Protein AF-A0A519HI60-F1 (afdb_monomer)

Mean predicted aligned error: 9.69 Å

Structure (mmCIF, N/CA/C/O backbone):
data_AF-A0A519HI60-F1
#
_entry.id   AF-A0A519HI60-F1
#
loop_
_atom_site.group_PDB
_atom_site.id
_atom_site.type_symbol
_atom_site.label_atom_id
_atom_site.label_alt_id
_atom_site.label_comp_id
_atom_site.label_asym_id
_atom_site.label_entity_id
_atom_site.label_seq_id
_atom_site.pdbx_PDB_ins_code
_atom_site.Cartn_x
_atom_site.Cartn_y
_atom_site.Cartn_z
_atom_site.occupancy
_atom_site.B_iso_or_equiv
_atom_site.auth_seq_id
_atom_site.auth_comp_id
_atom_site.auth_asym_id
_atom_site.auth_atom_id
_atom_site.pdbx_PDB_model_num
ATOM 1 N N . MET A 1 1 ? 6.888 25.431 -24.081 1.00 48.78 1 MET A N 1
ATOM 2 C CA . MET A 1 1 ? 6.687 25.012 -22.679 1.00 48.78 1 MET A CA 1
ATOM 3 C C . MET A 1 1 ? 7.946 24.270 -22.288 1.00 48.78 1 MET A C 1
ATOM 5 O O . MET A 1 1 ? 8.230 23.268 -22.934 1.00 48.78 1 MET A O 1
ATOM 9 N N . GLU A 1 2 ? 8.758 24.815 -21.380 1.00 60.06 2 GLU A N 1
ATOM 10 C CA . GLU A 1 2 ? 9.987 24.137 -20.952 1.00 60.06 2 GLU A CA 1
ATOM 11 C C . GLU A 1 2 ? 9.650 22.732 -20.456 1.00 60.06 2 GLU A C 1
ATOM 13 O O . GLU A 1 2 ? 8.744 22.539 -19.643 1.00 60.06 2 GLU A O 1
ATOM 18 N N . HIS A 1 3 ? 10.333 21.744 -21.024 1.00 70.50 3 HIS A N 1
ATOM 19 C CA . HIS A 1 3 ? 10.170 20.353 -20.648 1.00 70.50 3 HIS A CA 1
ATOM 20 C C . HIS A 1 3 ? 10.880 20.179 -19.307 1.00 70.50 3 HIS A C 1
ATOM 22 O O . HIS A 1 3 ? 12.098 20.031 -19.253 1.00 70.50 3 HIS A O 1
ATOM 28 N N . VAL A 1 4 ? 10.126 20.292 -18.214 1.00 79.62 4 VAL A N 1
ATOM 29 C CA . VAL A 1 4 ? 10.634 19.959 -16.882 1.00 79.62 4 VAL A CA 1
ATOM 30 C C . VAL A 1 4 ? 11.124 18.514 -16.932 1.00 79.62 4 VAL A C 1
ATOM 32 O O . VAL A 1 4 ? 10.398 17.640 -17.412 1.00 79.62 4 VAL A O 1
ATOM 35 N N . ASP A 1 5 ? 12.351 18.268 -16.470 1.00 90.50 5 ASP A N 1
ATOM 36 C CA . ASP A 1 5 ? 12.935 16.928 -16.493 1.00 90.50 5 ASP A CA 1
ATOM 37 C C . ASP A 1 5 ? 11.980 15.914 -15.818 1.00 90.50 5 ASP A C 1
ATOM 39 O O . ASP A 1 5 ? 11.512 16.167 -14.698 1.00 90.50 5 ASP A O 1
ATOM 43 N N . PRO A 1 6 ? 11.663 14.768 -16.458 1.00 89.94 6 PRO A N 1
ATOM 44 C CA . PRO A 1 6 ? 10.704 13.804 -15.919 1.00 89.94 6 PRO A CA 1
ATOM 45 C C . PRO A 1 6 ? 11.071 13.287 -14.526 1.00 89.94 6 PRO A C 1
ATOM 47 O O . PRO A 1 6 ? 10.185 12.938 -13.741 1.00 89.94 6 PRO A O 1
ATOM 50 N N . THR A 1 7 ? 12.363 13.227 -14.206 1.00 92.88 7 THR A N 1
ATOM 51 C CA . THR A 1 7 ? 12.858 12.809 -12.893 1.00 92.88 7 THR A CA 1
ATOM 52 C C . THR A 1 7 ? 12.566 13.883 -11.862 1.00 92.88 7 THR A C 1
ATOM 54 O O . THR A 1 7 ? 11.999 13.573 -10.818 1.00 92.88 7 THR A O 1
ATOM 57 N N . VAL A 1 8 ? 12.874 15.146 -12.173 1.00 93.25 8 VAL A N 1
ATOM 58 C CA . VAL A 1 8 ? 12.578 16.295 -11.302 1.00 93.25 8 VAL A CA 1
ATOM 59 C C . VAL A 1 8 ? 11.074 16.404 -11.046 1.00 93.25 8 VAL A C 1
ATOM 61 O O . VAL A 1 8 ? 10.654 16.579 -9.903 1.00 93.25 8 VAL A O 1
ATOM 64 N N . PHE A 1 9 ? 10.249 16.207 -12.076 1.00 93.75 9 PHE A N 1
ATOM 65 C CA . PHE A 1 9 ? 8.792 16.208 -11.945 1.00 93.75 9 PHE A CA 1
ATOM 66 C C . PHE A 1 9 ? 8.278 15.088 -11.020 1.00 93.75 9 PHE A C 1
ATOM 68 O O . PHE A 1 9 ? 7.491 15.344 -10.107 1.00 93.75 9 PHE A O 1
ATOM 75 N N . ARG A 1 10 ? 8.749 13.845 -11.195 1.00 94.50 10 ARG A N 1
ATOM 76 C CA . ARG A 1 10 ? 8.375 12.709 -10.327 1.00 94.50 10 ARG A CA 1
ATOM 77 C C . ARG A 1 10 ? 8.885 12.880 -8.898 1.00 94.50 10 ARG A C 1
ATOM 79 O O . ARG A 1 10 ? 8.177 12.524 -7.959 1.00 94.50 10 ARG A O 1
ATOM 86 N N . LEU A 1 11 ? 10.079 13.444 -8.730 1.00 96.00 11 LEU A N 1
ATOM 87 C CA . LEU A 1 11 ? 10.655 13.752 -7.424 1.00 96.00 11 LEU A CA 1
ATOM 88 C C . LEU A 1 11 ? 9.816 14.806 -6.693 1.00 96.00 11 LEU A C 1
ATOM 90 O O . LEU A 1 11 ? 9.525 14.638 -5.512 1.00 96.00 11 LEU A O 1
ATOM 94 N N . ALA A 1 12 ? 9.369 15.852 -7.392 1.00 95.81 12 ALA A N 1
ATOM 95 C CA . ALA A 1 12 ? 8.483 16.861 -6.821 1.00 95.81 12 ALA A CA 1
ATOM 96 C C . ALA A 1 12 ? 7.164 16.241 -6.327 1.00 95.81 12 ALA A C 1
ATOM 98 O O . ALA A 1 12 ? 6.753 16.502 -5.196 1.00 95.81 12 ALA A O 1
ATOM 99 N N . ILE A 1 13 ? 6.544 15.361 -7.127 1.00 96.12 13 ILE A N 1
ATOM 100 C CA . ILE A 1 13 ? 5.346 14.606 -6.720 1.00 96.12 13 ILE A CA 1
ATOM 101 C C . ILE A 1 13 ? 5.635 13.743 -5.487 1.00 96.12 13 ILE A C 1
ATOM 103 O O . ILE A 1 13 ? 4.837 13.729 -4.554 1.00 96.12 13 ILE A O 1
ATOM 107 N N . PHE A 1 14 ? 6.771 13.043 -5.461 1.00 96.31 14 PHE A N 1
ATOM 108 C CA . PHE A 1 14 ? 7.163 12.195 -4.337 1.00 96.31 14 PHE A CA 1
ATOM 109 C C . PHE A 1 14 ? 7.310 12.994 -3.036 1.00 96.31 14 PHE A C 1
ATOM 111 O O . PHE A 1 14 ? 6.737 12.617 -2.016 1.00 96.31 14 PHE A O 1
ATOM 118 N N . VAL A 1 15 ? 8.011 14.131 -3.076 1.00 97.50 15 VAL A N 1
ATOM 119 C CA . VAL A 1 15 ? 8.186 15.005 -1.909 1.00 97.50 15 VAL A CA 1
ATOM 120 C C . VAL A 1 15 ? 6.837 15.554 -1.439 1.00 97.50 15 VAL A C 1
ATOM 122 O O . VAL A 1 15 ? 6.517 15.440 -0.258 1.00 97.50 15 VAL A O 1
ATOM 125 N N . LEU A 1 16 ? 6.003 16.069 -2.349 1.00 97.69 16 LEU A N 1
ATOM 126 C CA . LEU A 1 16 ? 4.654 16.547 -2.018 1.00 97.69 16 LEU A CA 1
ATOM 127 C C . LEU A 1 16 ? 3.785 15.446 -1.390 1.00 97.69 16 LEU A C 1
AT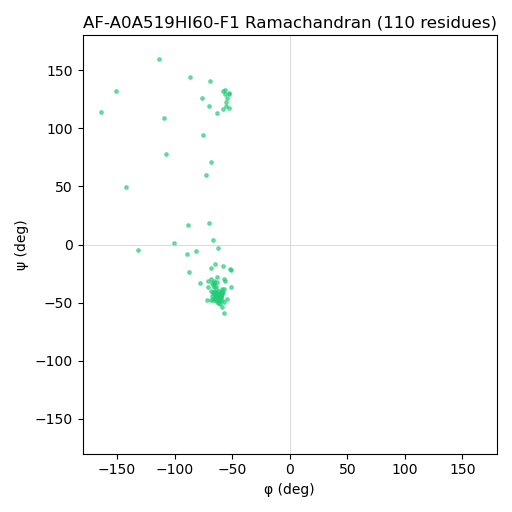OM 129 O O . LEU A 1 16 ? 3.085 15.701 -0.412 1.00 97.69 16 LEU A O 1
ATOM 133 N N . ALA A 1 17 ? 3.861 14.215 -1.898 1.00 96.56 17 ALA A N 1
ATOM 134 C CA . ALA A 1 17 ? 3.129 13.079 -1.348 1.00 96.56 17 ALA A CA 1
ATOM 135 C C . ALA A 1 17 ? 3.562 12.731 0.088 1.00 96.56 17 ALA A C 1
ATOM 137 O O . ALA A 1 17 ? 2.707 12.383 0.903 1.00 96.56 17 ALA A O 1
ATOM 138 N N . ILE A 1 18 ? 4.851 12.875 0.431 1.00 96.81 18 ILE A N 1
ATOM 139 C CA . ILE A 1 18 ? 5.340 12.697 1.811 1.00 96.81 18 ILE A CA 1
ATOM 140 C C . ILE A 1 18 ? 4.715 13.737 2.742 1.00 96.81 18 ILE A C 1
ATOM 142 O O . ILE A 1 18 ? 4.208 13.369 3.802 1.00 96.81 18 ILE A O 1
ATOM 146 N N . PHE A 1 19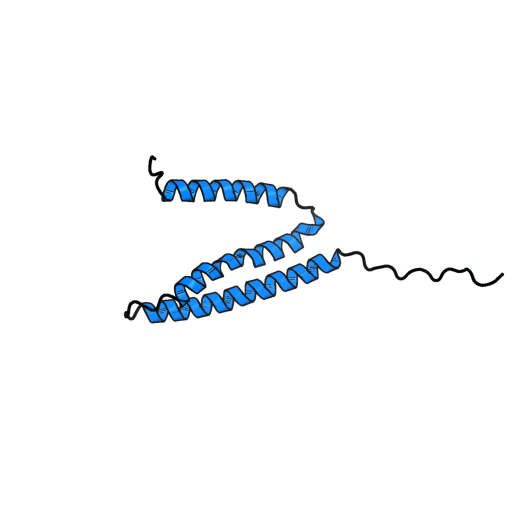 ? 4.711 15.015 2.343 1.00 96.81 19 PHE A N 1
ATOM 147 C CA . PHE A 1 19 ? 4.079 16.077 3.132 1.00 96.81 19 PHE A CA 1
ATOM 148 C C . PHE A 1 19 ? 2.602 15.768 3.386 1.00 96.81 19 PHE A C 1
ATOM 150 O O . PHE A 1 19 ? 2.156 15.790 4.532 1.00 96.81 19 PHE A O 1
ATOM 157 N N . VAL A 1 20 ? 1.853 15.410 2.339 1.00 96.12 20 VAL A N 1
ATOM 158 C CA . VAL A 1 20 ? 0.439 15.032 2.474 1.00 96.12 20 VAL A CA 1
ATOM 159 C C . VAL A 1 20 ? 0.278 13.836 3.418 1.00 96.12 20 VAL A C 1
ATOM 161 O O . VAL A 1 20 ? -0.535 13.894 4.337 1.00 96.12 20 VAL A O 1
ATOM 164 N N . GLY A 1 21 ? 1.075 12.778 3.249 1.00 94.44 21 GLY A N 1
ATOM 165 C CA . GLY A 1 21 ? 1.015 11.584 4.095 1.00 94.44 21 GLY A CA 1
ATOM 166 C C . GLY A 1 21 ? 1.268 11.880 5.576 1.00 94.44 21 GLY A C 1
ATOM 167 O O . GLY A 1 21 ? 0.542 11.381 6.435 1.00 94.44 21 GLY A O 1
ATOM 168 N N . TYR A 1 22 ? 2.244 12.738 5.877 1.00 95.25 22 TYR A N 1
ATOM 169 C CA . TYR A 1 22 ? 2.557 13.159 7.240 1.00 95.25 22 TYR A CA 1
ATOM 170 C C . TYR A 1 22 ? 1.375 13.869 7.910 1.00 95.25 22 TYR A C 1
ATOM 172 O O . TYR A 1 22 ? 0.950 13.460 8.991 1.00 95.25 22 TYR A O 1
ATOM 180 N N . TYR A 1 23 ? 0.794 14.882 7.257 1.00 94.31 23 TYR A N 1
ATOM 181 C CA . TYR A 1 23 ? -0.335 15.628 7.823 1.00 94.31 23 TYR A CA 1
ATOM 182 C C . TYR A 1 23 ? -1.600 14.770 7.955 1.00 94.31 23 TYR A C 1
ATOM 184 O O . TYR A 1 23 ? -2.330 14.908 8.935 1.00 94.31 23 TYR A O 1
ATOM 192 N N . VAL A 1 24 ? -1.840 13.842 7.022 1.00 92.50 24 VAL A N 1
ATOM 193 C CA . VAL A 1 24 ? -2.980 12.912 7.088 1.00 92.50 24 VAL A CA 1
ATOM 194 C C . VAL A 1 24 ? -2.882 11.982 8.300 1.00 92.50 24 VAL A C 1
ATOM 196 O O . VAL A 1 24 ? -3.886 11.749 8.972 1.00 92.50 24 VAL A O 1
ATOM 199 N N . VAL A 1 25 ? -1.691 11.455 8.601 1.00 92.88 25 VAL A N 1
ATOM 200 C CA . VAL A 1 25 ? -1.488 10.539 9.736 1.00 92.88 25 VAL A CA 1
ATOM 201 C C . VAL A 1 25 ? -1.423 11.287 11.068 1.00 92.88 25 VAL A C 1
ATOM 203 O O . VAL A 1 25 ? -1.892 10.763 12.073 1.00 92.88 25 VAL A O 1
ATOM 206 N N . TRP A 1 26 ? -0.897 12.514 11.102 1.00 92.75 26 TRP A N 1
ATOM 207 C CA . TRP A 1 26 ? -0.783 13.294 12.339 1.00 92.75 26 TRP A CA 1
ATOM 208 C C . TRP A 1 26 ? -2.148 13.631 12.961 1.00 92.75 26 TRP A C 1
ATOM 210 O O . TRP A 1 26 ? -2.280 13.703 14.179 1.00 92.75 26 TRP A O 1
ATOM 220 N N . SER A 1 27 ? -3.184 13.823 12.143 1.00 88.06 27 SER A N 1
ATOM 221 C CA . SER A 1 27 ? -4.519 14.235 12.602 1.00 88.06 27 SER A CA 1
ATOM 222 C C . SER A 1 27 ? -5.453 13.079 12.995 1.00 88.06 27 SER A C 1
ATOM 224 O O . SER A 1 27 ? -6.666 13.275 13.090 1.00 88.06 27 SER A O 1
ATOM 226 N N . VAL A 1 28 ? -4.933 11.869 13.226 1.00 89.56 28 VAL A N 1
ATOM 227 C CA . VAL A 1 28 ? -5.751 10.713 13.636 1.00 89.56 28 VAL A CA 1
ATOM 228 C C . VAL A 1 28 ? -5.942 10.659 15.154 1.00 89.56 28 VAL A C 1
ATOM 230 O O . VAL A 1 28 ? -5.050 10.977 15.934 1.00 89.56 28 VAL A O 1
ATOM 233 N N . THR A 1 29 ? -7.115 10.218 15.609 1.00 90.62 29 THR A N 1
ATOM 234 C CA . THR A 1 29 ? -7.363 10.028 17.048 1.00 90.62 29 THR A CA 1
ATOM 235 C C . THR A 1 29 ? -6.549 8.843 17.594 1.00 90.62 29 THR A C 1
ATOM 237 O O . THR A 1 29 ? -6.556 7.796 16.939 1.00 90.62 29 THR A O 1
ATOM 240 N N . PRO A 1 30 ? -5.969 8.910 18.813 1.00 89.25 30 PRO A N 1
ATOM 241 C CA . PRO A 1 30 ? -5.126 7.847 19.386 1.00 89.25 30 PRO A CA 1
ATOM 242 C C . PRO A 1 30 ? -5.749 6.445 19.364 1.00 89.2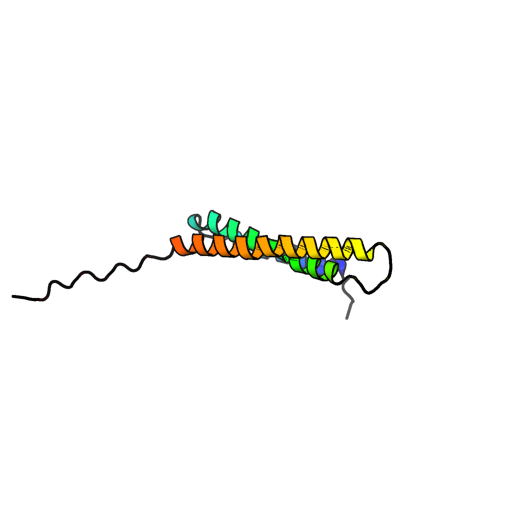5 30 PRO A C 1
ATOM 244 O O . PRO A 1 30 ? -5.082 5.454 19.076 1.00 89.25 30 PRO A O 1
ATOM 247 N N . ALA A 1 31 ? -7.063 6.360 19.581 1.00 87.50 31 ALA A N 1
ATOM 248 C CA . ALA A 1 31 ? -7.802 5.101 19.562 1.00 87.50 31 ALA A CA 1
ATOM 249 C C . ALA A 1 31 ? -7.825 4.407 18.185 1.00 87.50 31 ALA A C 1
ATOM 251 O O . ALA A 1 31 ? -8.142 3.224 18.116 1.00 87.50 31 ALA A O 1
ATOM 252 N N . LEU A 1 32 ? -7.502 5.113 17.097 1.00 90.88 32 LEU A N 1
ATOM 253 C CA . LEU A 1 32 ? -7.521 4.595 15.728 1.00 90.88 32 LEU A CA 1
ATOM 254 C C . LEU A 1 32 ? -6.135 4.203 15.199 1.00 90.88 32 LEU A C 1
ATOM 256 O O . LEU A 1 32 ? -6.063 3.736 14.067 1.00 90.88 32 LEU A O 1
ATOM 260 N N . HIS A 1 33 ? -5.051 4.314 15.976 1.00 92.88 33 HIS A N 1
ATOM 261 C CA . HIS A 1 33 ? -3.706 3.966 15.489 1.00 92.88 33 HIS A CA 1
ATOM 262 C C . HIS A 1 33 ? -3.601 2.497 15.053 1.00 92.88 33 HIS A C 1
ATOM 264 O O . HIS A 1 33 ? -3.015 2.200 14.015 1.00 92.88 33 HIS A O 1
ATOM 270 N N . THR A 1 34 ? -4.218 1.572 15.795 1.00 92.69 34 THR A N 1
ATOM 271 C CA . THR A 1 34 ? -4.223 0.145 15.436 1.00 92.69 34 THR A CA 1
ATOM 272 C C . THR A 1 34 ? -5.051 -0.133 14.169 1.00 92.69 34 THR A C 1
ATOM 274 O O . THR A 1 34 ? -4.521 -0.763 13.252 1.00 92.69 34 THR A O 1
ATOM 277 N N . PRO A 1 35 ? -6.295 0.378 14.024 1.00 90.88 35 PRO A N 1
ATOM 278 C CA . PRO A 1 35 ? -7.006 0.331 12.743 1.00 90.88 35 PRO A CA 1
ATOM 279 C C . PRO A 1 35 ? -6.260 1.001 11.579 1.00 90.88 35 PRO A C 1
ATOM 281 O O . PRO A 1 35 ? -6.287 0.487 10.461 1.00 90.88 35 PRO A O 1
ATOM 284 N N . LEU A 1 36 ? -5.586 2.127 11.826 1.00 92.62 36 LEU A N 1
ATOM 285 C CA . LEU A 1 36 ? -4.818 2.858 10.821 1.00 92.62 36 LEU A CA 1
ATOM 286 C C . LEU A 1 36 ? -3.636 2.030 10.319 1.00 92.62 36 LEU A C 1
ATOM 288 O O . LEU A 1 36 ? -3.420 1.960 9.115 1.00 92.62 36 LEU A O 1
ATOM 292 N N . MET A 1 37 ? -2.927 1.350 11.220 1.00 93.56 37 MET A N 1
ATOM 293 C CA . MET A 1 37 ? -1.849 0.428 10.862 1.00 93.56 37 MET A CA 1
ATOM 294 C C . MET A 1 37 ? -2.347 -0.705 9.949 1.00 93.56 37 MET A C 1
ATOM 296 O O . MET A 1 37 ? -1.667 -1.092 9.001 1.00 93.56 37 MET A O 1
ATOM 300 N N . ALA A 1 38 ? -3.557 -1.218 10.192 1.00 93.12 38 ALA A N 1
ATOM 301 C CA . ALA A 1 38 ? -4.164 -2.224 9.322 1.00 93.12 38 ALA A CA 1
ATOM 302 C C . ALA A 1 38 ? -4.530 -1.651 7.938 1.00 93.12 38 ALA A C 1
ATOM 304 O O . ALA A 1 38 ? -4.295 -2.300 6.918 1.00 93.12 38 ALA A O 1
ATOM 305 N N . VAL A 1 39 ? -5.056 -0.419 7.887 1.00 93.38 39 VAL A N 1
ATOM 306 C CA . VAL A 1 39 ? -5.372 0.282 6.629 1.00 93.38 39 VAL A CA 1
ATOM 307 C C . VAL A 1 39 ? -4.117 0.526 5.799 1.00 93.38 39 VAL A C 1
ATOM 309 O O . VAL A 1 39 ? -4.127 0.264 4.599 1.00 93.38 39 VAL A O 1
ATOM 312 N N . THR A 1 40 ? -3.034 1.016 6.404 1.00 94.88 40 THR A N 1
ATOM 313 C CA . THR A 1 40 ? -1.796 1.306 5.670 1.00 94.88 40 THR A CA 1
ATOM 314 C C . THR A 1 40 ? -1.159 0.033 5.117 1.00 94.88 40 THR A C 1
ATOM 316 O O . THR A 1 40 ? -0.643 0.063 4.000 1.00 94.88 40 THR A O 1
ATOM 319 N N . ASN A 1 41 ? -1.288 -1.104 5.811 1.00 93.62 41 ASN A N 1
ATOM 320 C CA . ASN A 1 41 ? -0.906 -2.407 5.263 1.00 93.62 41 ASN A CA 1
ATOM 321 C C . ASN A 1 41 ? -1.736 -2.765 4.016 1.00 93.62 41 ASN A C 1
ATOM 323 O O . ASN A 1 41 ? -1.170 -3.086 2.974 1.00 93.62 41 ASN A O 1
ATOM 327 N N . ALA A 1 42 ? -3.062 -2.601 4.066 1.00 93.44 42 ALA A N 1
ATOM 328 C CA . ALA A 1 42 ? -3.918 -2.846 2.905 1.00 93.44 42 ALA A CA 1
ATOM 329 C C . ALA A 1 42 ? -3.564 -1.927 1.714 1.00 93.44 42 ALA A C 1
ATOM 331 O O . ALA A 1 42 ? -3.447 -2.401 0.583 1.00 93.44 42 ALA A O 1
ATOM 332 N N . ILE A 1 43 ? -3.327 -0.632 1.966 1.00 94.44 43 ILE A N 1
ATOM 333 C CA . ILE A 1 43 ? -2.970 0.369 0.941 1.00 94.44 43 ILE A CA 1
ATOM 334 C C . ILE A 1 43 ? -1.599 0.082 0.314 1.00 94.44 43 ILE A C 1
ATOM 336 O O . ILE A 1 43 ? -1.420 0.305 -0.885 1.00 94.44 43 ILE A O 1
ATOM 340 N N . SER A 1 44 ? -0.646 -0.466 1.076 1.00 94.44 44 SER A N 1
ATOM 341 C CA . SER A 1 44 ? 0.681 -0.839 0.555 1.00 94.44 44 SER A CA 1
ATOM 342 C C . SER A 1 44 ? 0.616 -1.835 -0.613 1.00 94.44 44 SER A C 1
ATOM 344 O O . SER A 1 44 ? 1.536 -1.910 -1.428 1.00 94.44 44 SER A O 1
ATOM 346 N N . SER A 1 45 ? -0.519 -2.520 -0.774 1.00 95.00 45 SER A N 1
ATOM 347 C CA . SER A 1 45 ? -0.797 -3.429 -1.885 1.00 95.00 45 SER A CA 1
ATOM 348 C C . SER A 1 45 ? -0.908 -2.756 -3.262 1.00 95.00 45 SER A C 1
ATOM 350 O O . SER A 1 45 ? -1.151 -3.447 -4.251 1.00 95.00 45 SER A O 1
ATOM 352 N N . VAL A 1 46 ? -0.672 -1.440 -3.375 1.00 95.31 46 VAL A N 1
ATOM 353 C CA . VAL A 1 46 ? -0.481 -0.732 -4.660 1.00 95.31 46 VAL A CA 1
ATOM 354 C C . VAL A 1 46 ? 0.579 -1.399 -5.552 1.00 95.31 46 VAL A C 1
ATOM 356 O O . VAL A 1 46 ? 0.525 -1.285 -6.777 1.00 95.31 46 VAL A O 1
ATOM 359 N N . ILE A 1 47 ? 1.478 -2.195 -4.959 1.00 94.88 47 ILE A N 1
ATOM 360 C CA . ILE A 1 47 ? 2.411 -3.090 -5.659 1.00 94.88 47 ILE A CA 1
ATOM 361 C C . ILE A 1 47 ? 1.741 -4.017 -6.689 1.00 94.88 47 ILE A C 1
ATOM 363 O O . ILE A 1 47 ? 2.406 -4.451 -7.630 1.00 94.88 47 ILE A O 1
ATOM 367 N N . ILE A 1 48 ? 0.431 -4.283 -6.576 1.00 95.75 48 ILE A N 1
ATOM 368 C CA . ILE A 1 48 ? -0.327 -5.067 -7.560 1.00 95.75 48 ILE A CA 1
ATOM 369 C C . ILE A 1 48 ? -0.231 -4.476 -8.971 1.00 95.75 48 ILE A C 1
ATOM 371 O O . ILE A 1 48 ? -0.199 -5.232 -9.937 1.00 95.75 48 ILE A O 1
ATOM 375 N N . VAL A 1 49 ? -0.107 -3.149 -9.104 1.00 95.19 49 VAL A N 1
ATOM 376 C CA . VAL A 1 49 ? 0.067 -2.476 -10.401 1.00 95.19 49 VAL A CA 1
ATOM 377 C C . VAL A 1 49 ? 1.354 -2.951 -11.076 1.00 95.19 49 VAL A C 1
ATOM 379 O O . VAL A 1 49 ? 1.338 -3.318 -12.248 1.00 95.19 49 VAL A O 1
ATOM 382 N N . GLY A 1 50 ? 2.456 -3.026 -10.325 1.00 92.19 50 GLY A N 1
ATOM 383 C CA . GLY A 1 50 ? 3.726 -3.555 -10.825 1.00 92.19 50 GLY A CA 1
ATOM 384 C C . GLY A 1 50 ? 3.644 -5.046 -11.161 1.00 92.19 50 GLY A C 1
ATOM 385 O O . GLY A 1 50 ? 4.141 -5.472 -12.202 1.00 92.19 50 GLY A O 1
ATOM 386 N N . GLY A 1 51 ? 2.954 -5.828 -10.324 1.00 93.00 51 GLY A N 1
ATOM 387 C CA . GLY A 1 51 ? 2.712 -7.253 -10.566 1.00 93.00 51 GLY A CA 1
ATOM 388 C C . GLY A 1 51 ? 1.922 -7.516 -11.850 1.00 93.00 51 GLY A C 1
ATOM 389 O O . GLY A 1 51 ? 2.287 -8.403 -12.617 1.00 93.00 51 GLY A O 1
ATOM 390 N N . LEU A 1 52 ? 0.887 -6.716 -12.127 1.00 92.88 52 LEU A N 1
ATOM 391 C CA . LEU A 1 52 ? 0.094 -6.809 -13.356 1.00 92.88 52 LEU A CA 1
ATOM 392 C C . LEU A 1 52 ? 0.922 -6.463 -14.596 1.00 92.88 52 LEU A C 1
ATOM 394 O O . LEU A 1 52 ? 0.841 -7.178 -15.591 1.00 92.88 52 LEU A O 1
ATOM 398 N N . ILE A 1 53 ? 1.758 -5.422 -14.526 1.00 91.44 53 ILE A N 1
ATOM 399 C CA . ILE A 1 53 ? 2.674 -5.059 -15.618 1.00 91.44 53 ILE A CA 1
ATOM 400 C C . ILE A 1 53 ? 3.667 -6.202 -15.885 1.00 91.44 53 ILE A C 1
ATOM 402 O O . ILE A 1 53 ? 3.870 -6.580 -17.037 1.00 91.44 53 ILE A O 1
ATOM 406 N N . ALA A 1 54 ? 4.237 -6.803 -14.836 1.00 89.44 54 ALA A N 1
ATOM 407 C CA . ALA A 1 54 ? 5.152 -7.939 -14.957 1.00 89.44 54 ALA A CA 1
ATOM 408 C C . ALA A 1 54 ? 4.461 -9.210 -15.488 1.00 89.44 54 ALA A C 1
ATOM 410 O O . ALA A 1 54 ? 5.001 -9.900 -16.350 1.00 89.44 54 ALA A O 1
ATOM 411 N N . ALA A 1 55 ? 3.239 -9.502 -15.035 1.00 87.81 55 ALA A N 1
ATOM 412 C CA . ALA A 1 55 ? 2.442 -10.629 -15.521 1.00 87.81 55 ALA A CA 1
ATOM 413 C C . ALA A 1 55 ? 2.034 -10.453 -16.996 1.00 87.81 55 ALA A C 1
ATOM 415 O O . ALA A 1 55 ? 1.925 -11.432 -17.739 1.00 87.81 55 ALA A O 1
ATOM 416 N N . ALA A 1 56 ? 1.844 -9.206 -17.429 1.00 84.75 56 ALA A N 1
ATOM 417 C CA . ALA A 1 56 ? 1.555 -8.843 -18.810 1.00 84.75 56 ALA A CA 1
ATOM 418 C C . ALA A 1 56 ? 2.807 -8.772 -19.707 1.00 84.75 56 ALA A C 1
ATOM 420 O O . ALA A 1 56 ? 2.661 -8.621 -20.918 1.00 84.75 56 ALA A O 1
ATOM 421 N N . ALA A 1 57 ? 4.023 -8.929 -19.165 1.00 74.62 57 ALA A N 1
ATOM 422 C CA . ALA A 1 57 ? 5.293 -8.700 -19.869 1.00 74.62 57 ALA A CA 1
ATOM 423 C C . ALA A 1 57 ? 5.645 -9.723 -20.979 1.00 74.62 57 ALA A C 1
ATOM 425 O O . ALA A 1 57 ? 6.794 -9.816 -21.403 1.00 74.62 57 ALA A O 1
ATOM 426 N N . ALA A 1 58 ? 4.681 -10.486 -21.494 1.00 61.97 58 ALA A N 1
ATOM 427 C CA . ALA A 1 58 ? 4.902 -11.491 -22.528 1.00 61.97 58 ALA A CA 1
ATOM 428 C C . ALA A 1 58 ? 4.351 -11.057 -23.894 1.00 61.97 58 ALA A C 1
ATOM 430 O O . ALA A 1 58 ? 3.320 -11.553 -24.344 1.00 61.97 58 ALA A O 1
ATOM 431 N N . THR A 1 59 ? 5.099 -10.181 -24.568 1.00 57.28 59 THR A N 1
ATOM 432 C CA . THR A 1 59 ? 5.063 -10.006 -26.036 1.00 57.28 59 THR A CA 1
ATOM 433 C C . THR A 1 59 ? 6.457 -9.984 -26.689 1.00 57.28 59 THR A C 1
ATOM 435 O O . THR A 1 59 ? 6.543 -10.003 -27.912 1.00 57.28 59 THR A O 1
ATOM 438 N N . GLY A 1 60 ? 7.559 -10.020 -25.924 1.00 56.25 60 GLY A N 1
ATOM 439 C CA . GLY A 1 60 ? 8.931 -10.128 -26.450 1.00 56.25 60 GLY A CA 1
ATOM 440 C C . GLY A 1 60 ? 9.545 -11.502 -26.158 1.00 56.25 60 GLY A C 1
ATOM 441 O O . GLY A 1 60 ? 9.826 -11.813 -25.004 1.00 56.25 60 GLY A O 1
ATOM 442 N N . GLY A 1 61 ? 9.723 -12.337 -27.185 1.00 52.06 61 GLY A N 1
ATOM 443 C CA . GLY A 1 61 ? 10.000 -13.782 -27.099 1.00 52.06 61 GLY A CA 1
ATOM 444 C C . GLY A 1 61 ? 11.397 -14.212 -26.626 1.00 52.06 61 GLY A C 1
ATOM 445 O O . GLY A 1 61 ? 12.087 -14.925 -27.347 1.00 52.06 61 GLY A O 1
ATOM 446 N N . GLY A 1 62 ? 11.807 -13.825 -25.415 1.00 62.88 62 GLY A N 1
ATOM 447 C CA . GLY A 1 62 ? 13.057 -14.268 -24.781 1.00 62.88 62 GLY A CA 1
ATOM 448 C C . GLY A 1 62 ? 12.850 -15.132 -23.531 1.00 62.88 62 GLY A C 1
ATOM 449 O O . GLY A 1 62 ? 11.818 -15.059 -22.862 1.00 62.88 62 GLY A O 1
ATOM 450 N N . SER A 1 63 ? 13.877 -15.898 -23.152 1.00 62.91 63 SER A N 1
ATOM 451 C CA . SER A 1 63 ? 13.947 -16.686 -21.910 1.00 62.91 63 SER A CA 1
ATOM 452 C C . SER A 1 63 ? 13.891 -15.845 -20.619 1.00 62.91 63 SER A C 1
ATOM 454 O O . SER A 1 63 ? 13.849 -16.390 -19.528 1.00 62.91 63 SER A O 1
ATOM 456 N N . SER A 1 64 ? 13.848 -14.518 -20.692 1.00 64.75 64 SER A N 1
ATOM 457 C CA . SER A 1 64 ? 13.566 -13.641 -19.547 1.00 64.75 64 SER A CA 1
ATOM 458 C C . SER A 1 64 ? 12.063 -13.400 -19.329 1.00 64.75 64 SER A C 1
ATOM 460 O O . SER A 1 64 ? 11.636 -13.126 -18.206 1.00 64.75 64 SER A O 1
ATOM 462 N N . GLY A 1 65 ? 11.238 -13.549 -20.371 1.00 72.19 65 GLY A N 1
ATOM 463 C CA . GLY A 1 65 ? 9.801 -13.261 -20.322 1.00 72.19 65 GLY A CA 1
ATOM 464 C C . GLY A 1 65 ? 8.996 -14.269 -19.499 1.00 72.19 65 GLY A C 1
ATOM 465 O O . GLY A 1 65 ? 8.023 -13.892 -18.847 1.00 72.19 65 GLY A O 1
ATOM 466 N N . TRP A 1 66 ? 9.413 -15.541 -19.461 1.00 79.44 66 TRP A N 1
ATOM 467 C CA . TRP A 1 66 ? 8.731 -16.561 -18.651 1.00 79.44 66 TRP A CA 1
ATOM 468 C C . TRP A 1 66 ? 8.961 -16.357 -17.149 1.00 79.44 66 TRP A C 1
ATOM 470 O O . TRP A 1 66 ? 8.027 -16.529 -16.367 1.00 79.44 66 TRP A O 1
ATOM 480 N N . ILE A 1 67 ? 10.162 -15.914 -16.756 1.00 84.25 67 ILE A N 1
ATOM 481 C CA . ILE A 1 67 ?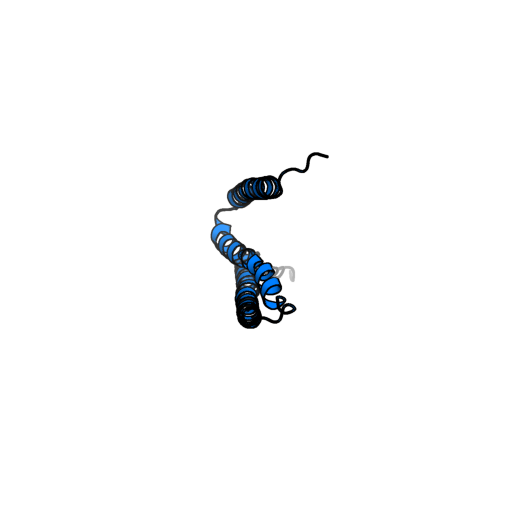 10.492 -15.581 -15.362 1.00 84.25 67 ILE A CA 1
ATOM 482 C C . ILE A 1 67 ? 9.682 -14.362 -14.921 1.00 84.25 67 ILE A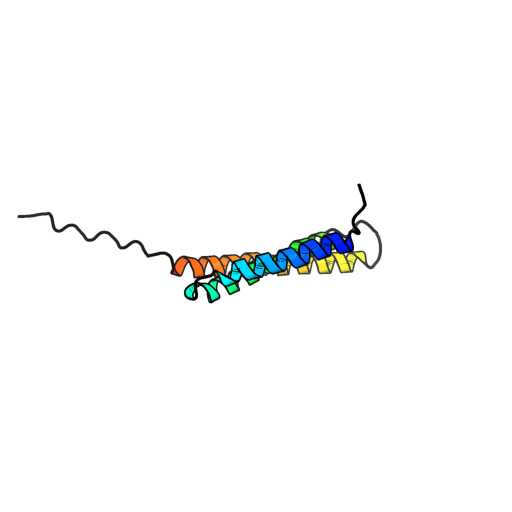 C 1
ATOM 484 O O . ILE A 1 67 ? 9.034 -14.405 -13.879 1.00 84.25 67 ILE A O 1
ATOM 488 N N . ALA A 1 68 ? 9.661 -13.299 -15.735 1.00 87.00 68 ALA A N 1
ATOM 489 C CA . ALA A 1 68 ? 8.893 -12.089 -15.445 1.00 87.00 68 ALA A CA 1
ATOM 490 C C . ALA A 1 68 ? 7.392 -12.381 -15.306 1.00 87.00 68 ALA A C 1
ATOM 492 O O . ALA A 1 68 ? 6.760 -11.932 -14.352 1.00 87.00 68 ALA A O 1
ATOM 493 N N . LYS A 1 69 ? 6.836 -13.201 -16.204 1.00 87.06 69 LYS A N 1
ATOM 494 C CA . LYS A 1 69 ? 5.427 -13.600 -16.161 1.00 87.06 69 LYS A CA 1
ATOM 495 C C . LYS A 1 69 ? 5.107 -14.455 -14.935 1.00 87.06 69 LYS A C 1
ATOM 497 O O . LYS A 1 69 ? 4.124 -14.180 -14.252 1.00 87.06 69 LYS A O 1
ATOM 502 N N . GLY A 1 70 ? 5.941 -15.449 -14.625 1.00 89.25 70 GLY A N 1
ATOM 503 C CA . GLY A 1 70 ? 5.782 -16.289 -13.434 1.00 89.25 70 GLY A CA 1
ATOM 504 C C . GLY A 1 70 ? 5.868 -15.482 -12.136 1.00 89.25 70 GLY A C 1
ATOM 505 O O . GLY A 1 70 ? 4.988 -15.586 -11.281 1.00 89.25 70 GLY A O 1
ATOM 506 N N . ALA A 1 71 ? 6.873 -14.610 -12.023 1.00 90.94 71 ALA A N 1
ATOM 507 C CA . ALA A 1 71 ? 7.032 -13.705 -10.889 1.00 90.94 71 ALA A CA 1
ATOM 508 C C . ALA A 1 71 ? 5.877 -12.696 -10.787 1.00 90.94 71 ALA A C 1
ATOM 510 O O . ALA A 1 71 ? 5.400 -12.427 -9.688 1.00 90.94 71 ALA A O 1
ATOM 511 N N . GLY A 1 72 ? 5.380 -12.181 -11.914 1.00 92.81 72 GLY A N 1
ATOM 512 C CA . GLY A 1 72 ? 4.222 -11.292 -11.967 1.00 92.81 72 GLY A CA 1
ATOM 513 C C . GLY A 1 72 ? 2.945 -11.963 -11.462 1.00 92.81 72 GLY A C 1
ATOM 514 O O . GLY A 1 72 ? 2.242 -11.395 -10.631 1.00 92.81 72 GLY A O 1
ATOM 515 N N . VAL A 1 73 ? 2.673 -13.203 -11.882 1.00 92.50 73 VAL A N 1
ATOM 516 C CA . VAL A 1 73 ? 1.525 -13.984 -11.384 1.00 92.50 73 VAL A CA 1
ATOM 517 C C . VAL A 1 73 ? 1.643 -14.240 -9.878 1.00 92.50 73 VAL A C 1
ATOM 519 O O . VAL A 1 73 ? 0.668 -14.057 -9.143 1.00 92.50 73 VAL A O 1
ATOM 522 N N . ALA A 1 74 ? 2.835 -14.596 -9.391 1.00 94.56 74 ALA A N 1
ATOM 523 C CA . ALA A 1 74 ? 3.082 -14.755 -7.960 1.00 94.56 74 ALA A CA 1
ATOM 524 C C . ALA A 1 74 ? 2.864 -13.436 -7.196 1.00 94.56 74 ALA A C 1
ATOM 526 O O . ALA A 1 74 ? 2.157 -13.416 -6.188 1.00 94.56 74 ALA A O 1
ATOM 527 N N . ALA A 1 75 ? 3.390 -12.322 -7.711 1.00 95.06 75 ALA A N 1
ATOM 528 C CA . ALA A 1 75 ? 3.228 -10.996 -7.124 1.00 95.06 75 ALA A CA 1
ATOM 529 C C . ALA A 1 75 ? 1.754 -10.570 -7.054 1.00 95.06 75 ALA A C 1
ATOM 531 O O . ALA A 1 75 ? 1.312 -10.094 -6.012 1.00 95.06 75 ALA A O 1
ATOM 532 N N . VAL A 1 76 ? 0.970 -10.786 -8.116 1.00 95.88 76 VAL A N 1
ATOM 533 C CA . VAL A 1 76 ? -0.473 -10.483 -8.134 1.00 95.88 76 VAL A CA 1
ATOM 534 C C . VAL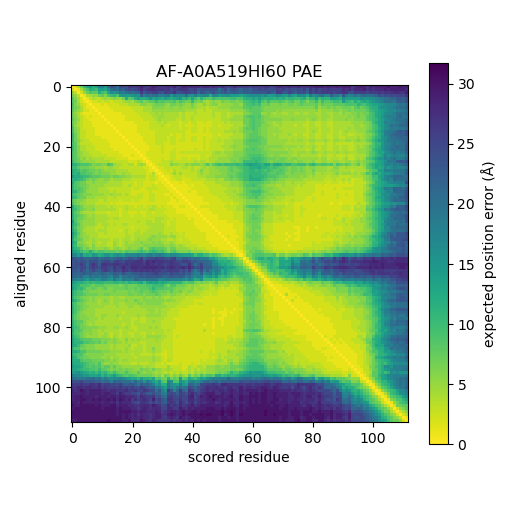 A 1 76 ? -1.227 -11.341 -7.121 1.00 95.88 76 VAL A C 1
ATOM 536 O O . VAL A 1 76 ? -2.093 -10.828 -6.413 1.00 95.88 76 VAL A O 1
ATOM 539 N N . THR A 1 77 ? -0.881 -12.624 -7.007 1.00 95.81 77 THR A N 1
ATOM 540 C CA . THR A 1 77 ? -1.509 -13.538 -6.041 1.00 95.81 77 THR A CA 1
ATOM 541 C C . THR A 1 77 ? -1.248 -13.075 -4.607 1.00 95.81 77 THR A C 1
ATOM 543 O O . THR A 1 77 ? -2.185 -12.911 -3.826 1.00 95.81 77 THR A O 1
ATOM 546 N N . LEU A 1 78 ? 0.013 -12.790 -4.270 1.00 95.75 78 LEU A N 1
ATOM 547 C CA . LEU A 1 78 ? 0.402 -12.316 -2.940 1.00 95.75 78 LEU A CA 1
ATOM 548 C C . LEU A 1 78 ? -0.187 -10.936 -2.621 1.00 95.75 78 LEU A C 1
ATOM 550 O O . LEU A 1 78 ? -0.708 -10.727 -1.525 1.00 95.75 78 LEU A O 1
ATOM 554 N N . ALA A 1 79 ? -0.167 -10.009 -3.582 1.00 96.12 79 ALA A N 1
ATOM 555 C CA . ALA A 1 79 ? -0.774 -8.693 -3.418 1.00 96.12 79 ALA A CA 1
ATOM 556 C C . ALA A 1 79 ? -2.287 -8.802 -3.194 1.00 96.12 79 ALA A C 1
ATOM 558 O O . ALA A 1 79 ? -2.822 -8.129 -2.321 1.00 96.12 79 ALA A O 1
ATOM 559 N N . SER A 1 80 ? -2.972 -9.698 -3.909 1.00 95.75 80 SER A N 1
ATOM 560 C CA . SER A 1 80 ? -4.408 -9.936 -3.723 1.00 95.75 80 SER A CA 1
ATOM 561 C C . SER A 1 80 ? -4.725 -10.400 -2.301 1.00 95.75 80 SER A C 1
ATOM 563 O O . SER A 1 80 ? -5.646 -9.872 -1.681 1.00 95.75 80 SER A O 1
ATOM 565 N N . VAL A 1 81 ? -3.939 -11.326 -1.739 1.00 95.69 81 VAL A N 1
ATOM 566 C CA . VAL A 1 81 ? -4.104 -11.765 -0.341 1.00 95.69 81 VAL A CA 1
ATOM 567 C C . VAL A 1 81 ? -3.962 -10.589 0.630 1.00 95.69 81 VAL A C 1
ATOM 569 O O . VAL A 1 81 ? -4.775 -10.466 1.545 1.00 95.69 81 VAL A O 1
ATOM 572 N N . ASN A 1 82 ? -2.989 -9.698 0.417 1.00 95.06 82 ASN A N 1
ATOM 573 C CA . ASN A 1 82 ? -2.814 -8.512 1.258 1.00 95.06 82 ASN A CA 1
ATOM 574 C C . ASN A 1 82 ? -3.985 -7.517 1.109 1.00 95.06 82 ASN A C 1
ATOM 576 O O . ASN A 1 82 ? -4.525 -7.060 2.113 1.00 95.06 82 ASN A O 1
ATOM 580 N N . ILE A 1 83 ? -4.479 -7.272 -0.112 1.00 95.44 83 ILE A N 1
ATOM 581 C CA . ILE A 1 83 ? -5.664 -6.427 -0.354 1.00 95.44 83 ILE A CA 1
ATOM 582 C C . ILE A 1 83 ? -6.866 -6.974 0.416 1.00 95.44 83 ILE A C 1
ATOM 584 O O . ILE A 1 83 ? -7.444 -6.287 1.261 1.00 95.44 83 ILE A O 1
ATOM 588 N N . PHE A 1 84 ? -7.252 -8.221 0.143 1.00 95.50 84 PHE A N 1
ATOM 589 C CA . PHE A 1 84 ? -8.464 -8.793 0.723 1.00 95.50 84 PHE A CA 1
ATOM 590 C C . PHE A 1 84 ? -8.329 -8.998 2.233 1.00 95.50 84 PHE A C 1
ATOM 592 O O . PHE A 1 84 ? -9.240 -8.639 2.981 1.00 95.50 84 PHE A O 1
ATOM 599 N N . GLY A 1 85 ? -7.193 -9.523 2.696 1.00 94.25 85 GLY A N 1
ATOM 600 C CA . GLY A 1 85 ? -6.916 -9.734 4.114 1.00 94.25 85 GLY A CA 1
ATOM 601 C C . GLY A 1 85 ? -6.853 -8.420 4.889 1.00 94.25 85 GLY A C 1
ATOM 602 O O . GLY A 1 85 ? -7.545 -8.267 5.897 1.00 94.25 85 GLY A O 1
ATOM 603 N N . GLY A 1 86 ? -6.097 -7.446 4.383 1.00 92.88 86 GLY A N 1
ATOM 604 C CA . GLY A 1 86 ? -5.940 -6.125 4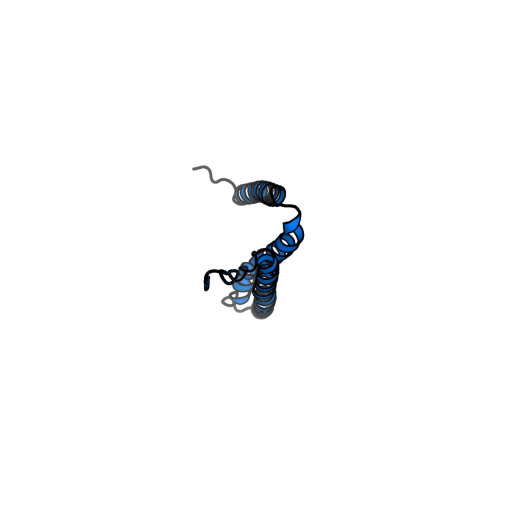.984 1.00 92.88 86 GLY A CA 1
ATOM 605 C C . GLY A 1 86 ? -7.277 -5.403 5.130 1.00 92.88 86 GLY A C 1
ATOM 606 O O . GLY A 1 86 ? -7.671 -5.052 6.243 1.00 92.88 86 GLY A O 1
ATOM 607 N N . PHE A 1 87 ? -8.049 -5.270 4.045 1.00 93.25 87 PHE A N 1
ATOM 608 C CA . PHE A 1 87 ? -9.346 -4.588 4.107 1.00 93.25 87 PHE A CA 1
ATOM 609 C C . PHE A 1 87 ? -10.398 -5.348 4.930 1.00 93.25 87 PHE A C 1
ATOM 611 O O . PHE A 1 87 ? -11.229 -4.710 5.585 1.00 93.25 87 PHE A O 1
ATOM 618 N N . MET A 1 88 ? -10.380 -6.686 4.946 1.00 94.50 88 MET A N 1
ATOM 619 C CA . MET A 1 88 ? -11.291 -7.474 5.785 1.00 94.50 88 MET A CA 1
ATOM 620 C C . MET A 1 88 ? -11.013 -7.256 7.275 1.00 94.50 88 MET A C 1
ATOM 622 O O . MET A 1 88 ? -11.947 -7.028 8.050 1.00 94.50 88 MET A O 1
ATOM 626 N N . VAL A 1 89 ? -9.741 -7.291 7.680 1.00 91.94 89 VAL A N 1
ATOM 627 C CA . VAL A 1 89 ? -9.330 -7.065 9.072 1.00 91.94 89 VAL A CA 1
ATOM 628 C C . VAL A 1 89 ? -9.643 -5.634 9.496 1.00 91.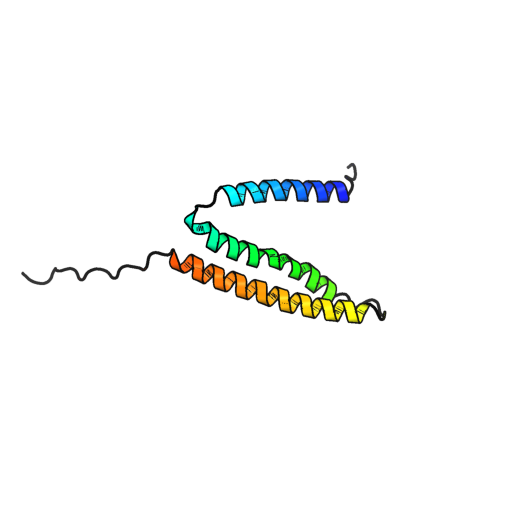94 89 VAL A C 1
ATOM 630 O O . VAL A 1 89 ? -10.285 -5.438 10.527 1.00 91.94 89 VAL A O 1
ATOM 633 N N . THR A 1 90 ? -9.308 -4.638 8.671 1.00 91.94 90 THR A N 1
ATOM 634 C CA . THR A 1 90 ? -9.662 -3.236 8.922 1.00 91.94 90 THR A CA 1
ATOM 635 C C . THR A 1 90 ? -11.162 -3.060 9.141 1.00 91.94 90 THR A C 1
ATOM 637 O O . THR A 1 90 ? -11.568 -2.397 10.094 1.00 91.94 90 THR A O 1
ATOM 640 N N . ARG A 1 91 ? -12.012 -3.655 8.292 1.00 91.12 91 ARG A N 1
ATOM 641 C CA . ARG A 1 91 ? -13.472 -3.547 8.448 1.00 91.12 91 ARG A CA 1
ATOM 642 C C . ARG A 1 91 ? -13.946 -4.127 9.774 1.00 91.12 91 ARG A C 1
ATOM 644 O O . ARG A 1 91 ? -14.784 -3.508 10.424 1.00 91.12 91 ARG A O 1
ATOM 651 N N . ARG A 1 92 ? -13.401 -5.274 10.193 1.00 90.94 92 ARG A N 1
ATOM 652 C CA . ARG A 1 92 ? -13.708 -5.872 11.502 1.00 90.94 92 ARG A CA 1
ATOM 653 C C . ARG A 1 92 ? -13.261 -4.966 12.647 1.00 90.94 92 ARG A C 1
ATOM 655 O O . ARG A 1 92 ? -14.034 -4.759 13.574 1.00 90.94 92 ARG A O 1
ATOM 662 N N . MET A 1 93 ? -12.071 -4.376 12.548 1.00 90.88 93 MET A N 1
ATOM 663 C CA . MET A 1 93 ? -11.556 -3.437 13.547 1.00 90.88 93 MET A CA 1
ATOM 664 C C . MET A 1 93 ? -12.438 -2.195 13.679 1.00 90.88 93 MET A C 1
ATOM 666 O O . MET A 1 93 ? -12.857 -1.858 14.779 1.00 90.88 93 MET A O 1
ATOM 670 N N . LEU A 1 94 ? -12.788 -1.553 12.563 1.00 87.38 94 LEU A N 1
ATOM 671 C CA . LEU A 1 94 ? -13.635 -0.357 12.564 1.00 87.38 94 LEU A CA 1
ATOM 672 C C . LEU A 1 94 ? -15.082 -0.654 12.983 1.00 87.38 94 LEU A C 1
ATOM 674 O O . LEU A 1 94 ? -15.734 0.199 13.582 1.00 87.38 94 LEU A O 1
ATOM 678 N N . ALA A 1 95 ? -15.592 -1.859 12.715 1.00 86.56 95 ALA A N 1
ATOM 679 C CA . ALA A 1 95 ? -16.921 -2.268 13.159 1.00 86.56 95 ALA A CA 1
ATOM 680 C C . ALA A 1 95 ? -17.045 -2.317 14.692 1.00 86.56 95 ALA A C 1
ATOM 682 O O . ALA A 1 95 ? -18.130 -2.054 15.204 1.00 86.56 95 ALA A O 1
ATOM 683 N N . MET A 1 96 ? -15.951 -2.568 15.423 1.00 83.44 96 MET A N 1
ATOM 684 C CA . MET A 1 96 ? -15.945 -2.553 16.894 1.00 83.44 96 MET A CA 1
ATOM 685 C C . MET A 1 96 ? -16.141 -1.151 17.490 1.00 83.44 96 MET A C 1
ATOM 687 O O . MET A 1 96 ? -16.563 -1.033 18.636 1.00 83.44 96 MET A O 1
ATOM 691 N N . TYR A 1 97 ? -15.890 -0.090 16.715 1.00 82.06 97 TYR A N 1
ATOM 692 C CA . TYR A 1 97 ? -16.125 1.298 17.133 1.00 82.06 97 TYR A CA 1
ATOM 693 C C . TYR A 1 97 ? -17.542 1.789 16.809 1.00 82.06 97 TYR A C 1
ATOM 695 O O . TYR A 1 97 ? -17.935 2.873 17.244 1.00 82.06 97 TYR A O 1
ATOM 703 N N . LYS A 1 98 ? -18.342 1.012 16.065 1.00 75.06 98 LYS A N 1
ATOM 704 C CA . LYS A 1 98 ? -19.753 1.340 15.844 1.00 75.06 98 LYS A CA 1
ATOM 705 C C . LYS A 1 98 ? -20.548 1.006 17.102 1.00 75.06 98 LYS A C 1
ATOM 707 O O . LYS A 1 98 ? -20.523 -0.120 17.592 1.00 75.06 98 LYS A O 1
ATOM 712 N N . LYS A 1 99 ? -21.286 1.990 17.617 1.00 68.25 99 LYS A N 1
ATOM 713 C CA . LYS A 1 99 ? -22.193 1.807 18.753 1.00 68.25 99 LYS A CA 1
ATOM 714 C C . LYS A 1 99 ? -23.218 0.728 18.389 1.00 68.25 99 LYS A C 1
ATOM 716 O O . LYS A 1 99 ? -23.992 0.919 17.455 1.00 68.25 99 LYS A O 1
ATOM 721 N N . LYS A 1 100 ? -23.217 -0.398 19.108 1.00 63.88 100 LYS A N 1
ATOM 722 C CA . LYS A 1 100 ? -24.276 -1.412 19.007 1.00 63.88 100 LYS A CA 1
ATOM 723 C C . LYS A 1 100 ? -25.605 -0.706 19.286 1.00 63.88 100 LYS A C 1
ATOM 725 O O . LYS A 1 100 ? -25.727 -0.059 20.329 1.00 63.88 100 LYS A O 1
ATOM 730 N N . GLU A 1 101 ? -26.555 -0.769 18.355 1.00 63.84 101 GLU A N 1
ATOM 731 C CA . GLU A 1 101 ? -27.896 -0.223 18.574 1.00 63.84 101 GLU A CA 1
ATOM 732 C C . GLU A 1 101 ? -28.440 -0.819 19.875 1.00 63.84 101 GLU A C 1
ATOM 734 O O . GLU A 1 101 ? -28.530 -2.039 20.034 1.00 63.84 101 GLU A O 1
ATOM 739 N N . ARG A 1 102 ? -28.697 0.041 20.866 1.00 63.31 102 ARG A N 1
ATOM 740 C CA . ARG A 1 102 ? -29.305 -0.393 22.122 1.00 63.31 102 ARG A CA 1
ATOM 741 C C . ARG A 1 102 ? -30.751 -0.745 21.772 1.00 63.31 102 ARG A C 1
ATOM 743 O O . ARG A 1 102 ? -31.446 0.167 21.321 1.00 63.31 102 ARG A O 1
ATOM 750 N N . PRO A 1 103 ? -31.215 -1.995 21.958 1.00 61.25 103 PRO A N 1
ATOM 751 C CA . PRO A 1 103 ? -32.619 -2.303 21.730 1.00 61.25 103 PRO A CA 1
ATOM 752 C C . PRO A 1 103 ? -33.451 -1.359 22.602 1.00 61.25 103 PRO A C 1
ATOM 754 O O . PRO A 1 103 ? -33.096 -1.096 23.759 1.00 61.25 103 PRO A O 1
ATOM 757 N N . ALA A 1 104 ? -34.480 -0.756 22.002 1.00 61.84 104 ALA A N 1
ATOM 758 C CA . ALA A 1 104 ? -35.353 0.184 22.686 1.00 61.84 104 ALA A CA 1
ATOM 759 C C . ALA A 1 104 ? -35.876 -0.472 23.971 1.00 61.84 104 ALA A C 1
ATOM 761 O O . ALA A 1 104 ? -36.318 -1.621 23.950 1.00 61.84 104 ALA A O 1
ATOM 762 N N . LYS A 1 105 ? -35.764 0.237 25.103 1.00 59.50 105 LYS A N 1
ATOM 763 C CA . LYS A 1 105 ? -36.349 -0.239 26.361 1.00 59.50 105 LYS A CA 1
ATOM 764 C C . LYS A 1 105 ? -37.853 -0.432 26.118 1.00 59.50 105 LYS A C 1
ATOM 766 O O . LYS A 1 105 ? -38.445 0.487 25.551 1.00 59.50 105 LYS A O 1
ATOM 771 N N . PRO A 1 106 ? -38.463 -1.564 26.514 1.00 57.47 106 PRO A N 1
ATOM 772 C CA . PRO A 1 106 ? -39.910 -1.709 26.456 1.00 57.47 106 PRO A CA 1
ATOM 773 C C . PRO A 1 106 ? -40.522 -0.555 27.245 1.00 57.47 106 PRO A C 1
ATOM 775 O O . PRO A 1 106 ? -40.203 -0.372 28.421 1.00 57.47 106 PRO A O 1
ATOM 778 N N . THR A 1 107 ? -41.310 0.278 26.571 1.00 61.84 107 THR A N 1
ATOM 779 C CA . THR A 1 107 ? -42.009 1.386 27.210 1.00 61.84 107 THR A CA 1
ATOM 780 C C . THR A 1 107 ? -42.989 0.791 28.211 1.00 61.84 107 THR A C 1
ATOM 782 O O . THR A 1 107 ? -43.938 0.110 27.832 1.00 61.84 107 THR A O 1
ATOM 785 N N . GLU A 1 108 ? -42.735 1.040 29.490 1.00 60.72 108 GLU A N 1
ATOM 786 C CA . GLU A 1 108 ? -43.632 0.783 30.614 1.00 60.72 108 GLU A CA 1
ATOM 787 C C . GLU A 1 108 ? -44.833 1.742 30.512 1.00 60.72 108 GLU A C 1
ATOM 789 O O . GLU A 1 108 ? -44.933 2.747 31.207 1.00 60.72 108 GLU A O 1
ATOM 794 N N . ALA A 1 109 ? -45.697 1.497 29.527 1.00 58.00 109 ALA A N 1
ATOM 795 C CA . ALA A 1 109 ? -46.901 2.275 29.250 1.00 58.00 109 ALA A CA 1
ATOM 796 C C . ALA A 1 109 ? -48.047 1.354 28.801 1.00 58.00 109 ALA A C 1
ATOM 798 O O . ALA A 1 109 ? -48.675 1.565 27.771 1.00 58.00 109 ALA A O 1
ATOM 799 N N . ALA A 1 110 ? -48.279 0.299 29.574 1.00 56.97 110 ALA A N 1
ATOM 800 C CA . ALA A 1 110 ? -49.532 -0.449 29.662 1.00 56.97 110 ALA A CA 1
ATOM 801 C C . ALA A 1 110 ? -49.416 -1.273 30.959 1.00 56.97 110 ALA A C 1
ATOM 803 O O . ALA A 1 110 ? -48.518 -2.095 31.059 1.00 56.97 110 ALA A O 1
ATOM 804 N N . ALA A 1 111 ? -50.179 -1.094 32.028 1.00 51.31 111 ALA A N 1
ATOM 805 C CA . ALA A 1 111 ? -51.432 -0.399 32.214 1.00 51.31 111 ALA A CA 1
ATOM 806 C C . ALA A 1 111 ? -51.494 0.115 33.664 1.00 51.31 111 ALA A C 1
ATOM 808 O O . ALA A 1 111 ? -51.191 -0.617 34.608 1.00 51.31 111 ALA A O 1
ATOM 809 N N . LYS A 1 112 ? -51.859 1.390 33.806 1.00 43.53 112 LYS A N 1
ATOM 810 C CA . LYS A 1 112 ? -52.740 1.823 34.890 1.00 43.53 112 LYS A CA 1
ATOM 811 C C . LYS A 1 112 ? -54.168 1.461 34.507 1.00 43.53 112 LYS A C 1
ATOM 813 O O . LYS A 1 112 ? -54.429 1.447 33.281 1.00 43.53 112 LYS A O 1
#

Foldseek 3Di:
DPDDPPVNVVVVVVVVVVVVVVVVVVPDDPLCPVLVVLVVQLVVLVCLVVLVCQLVQPPDDDPVNVVSNVSSVVSNVVSVCSNVVSVVVSVVSVVVVDPDPDPDDPPPPDDD

Solvent-accessible surface area (backbone atoms only — not comparable to full-atom values): 6439 Å² total; per-residue (Å²): 128,86,80,71,54,70,65,60,54,52,49,52,52,52,56,53,49,49,58,53,52,51,58,63,62,69,74,56,61,81,90,44,52,67,45,46,56,34,44,53,56,20,57,62,33,62,57,31,59,58,14,49,53,30,41,61,48,69,85,60,100,48,92,63,25,62,56,39,25,54,52,9,49,52,39,34,53,55,25,47,51,40,34,55,51,22,51,52,51,26,51,58,52,55,54,72,74,53,79,74,80,72,75,78,75,81,76,93,79,79,80,133

Secondary structure (DSSP, 8-state):
-----HHHHHHHHHHHHHHHHHHHHHTS-GGGHHHHHHHHHHHHGGGHHHHHHHHT-TTS-STTHHHH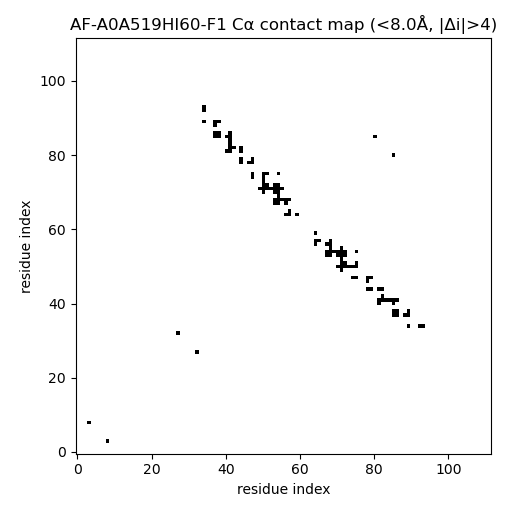HHHHHHHHHHHHHHHHHHHHHHHHHHHTTSPPPPPPPP---S--

Sequence (112 aa):
MEHVDPTVFRLAIFVLAIFVGYYVVWSVTPALHTPLMAVTNAISSVIIVGGLIAAAAATGGGSSGWIAKGAGVAAVTLASVNIFGGFMVTRRMLAMYKKKERPAKPTEAAAK

Radius of gyration: 23.83 Å; Cα contacts (8 Å, |Δi|>4): 63; chains: 1; bounding box: 67×42×62 Å

Nearest PDB structures (foldseek):
  5l8b-assembly1_I  TM=6.176E-01  e=9.736E+00  Rhodospirillum rubrum

pLDDT: mean 84.84, std 14.22, range [43.53, 97.69]